Protein AF-A0A7R9H3B4-F1 (afdb_monomer_lite)

Foldseek 3Di:
DVPVVVVVVVVVVVVVVVVVVVVVLVVLLCPFPVNVVLVVLLVVLVVVLVVLVVVCVVDPDDDPVSVVVNVVSVVSNVVSVVVNCCLPPVDDPVVSVVSSVVSVVVVVVVVVVVVVVVPPDPPVVVVVVVVVVVPPDDPDDDDDDDDDDDDDPPPPVVVVVVVVVVVVVPPPDDDDDDD

Sequence (179 aa):
MKYLGKRLQGRRAASVLTAGARGFLVRRLMKTERIQSLIETMKDTVKCAIELQAECNNSQTITQADVDLHHRLQLQLDAAILEFHDVFFTLSVCERMNIISTDREKLTHRLLRTNSVRAPLSAATQRSLQRKLSQGSRPHSASYLPSCRSSNSRNYVKAWVQEEKRTRTNSLCSAPGGF

Radius of gyration: 29.86 Å; chains: 1; bounding box: 98×67×63 Å

Structure (mmCIF, N/CA/C/O backbone):
data_AF-A0A7R9H3B4-F1
#
_entry.id   AF-A0A7R9H3B4-F1
#
loop_
_atom_site.group_PDB
_atom_site.id
_atom_site.type_symbol
_atom_site.label_atom_id
_atom_site.label_alt_id
_atom_site.label_comp_id
_atom_site.label_asym_id
_atom_site.label_entity_id
_atom_site.label_seq_id
_atom_site.pdbx_PDB_ins_code
_atom_site.Cartn_x
_atom_site.Cartn_y
_atom_site.Cartn_z
_atom_site.occupancy
_atom_site.B_iso_or_equiv
_atom_site.auth_seq_id
_atom_site.auth_comp_id
_atom_site.auth_asym_id
_atom_site.auth_atom_id
_atom_site.pdbx_PDB_model_num
ATOM 1 N N . MET A 1 1 ? -43.835 19.198 23.019 1.00 54.94 1 MET A N 1
ATOM 2 C CA . MET A 1 1 ? -42.834 19.310 21.926 1.00 54.94 1 MET A CA 1
ATOM 3 C C . MET A 1 1 ? -41.347 19.230 22.350 1.00 54.94 1 MET A C 1
ATOM 5 O O . MET A 1 1 ? -40.481 19.433 21.511 1.00 54.94 1 MET A O 1
ATOM 9 N N . LYS A 1 2 ? -40.978 18.862 23.594 1.00 55.72 2 LYS A N 1
ATOM 10 C CA . LYS A 1 2 ? -39.561 18.865 24.053 1.00 55.72 2 LYS A CA 1
ATOM 11 C C . LYS A 1 2 ? -38.703 17.660 23.600 1.00 55.72 2 LYS A C 1
ATOM 13 O O . LYS A 1 2 ? -37.490 17.664 23.787 1.00 55.72 2 LYS A O 1
ATOM 18 N N . TYR A 1 3 ? -39.303 16.633 22.995 1.00 58.16 3 TYR A N 1
ATOM 19 C CA . TYR A 1 3 ? -38.618 15.377 22.639 1.00 58.16 3 TYR A CA 1
ATOM 20 C C . TYR A 1 3 ? -37.946 15.387 21.256 1.00 58.16 3 TYR A C 1
ATOM 22 O O . TYR A 1 3 ? -37.056 14.578 21.004 1.00 58.16 3 TYR A O 1
ATOM 30 N N . LEU A 1 4 ? -38.327 16.315 20.373 1.00 59.38 4 LEU A N 1
ATOM 31 C CA . LEU A 1 4 ? -37.747 16.426 19.030 1.00 59.38 4 LEU A CA 1
ATOM 32 C C . LEU A 1 4 ? -36.329 17.025 19.072 1.00 59.38 4 LEU A C 1
ATOM 34 O O . LEU A 1 4 ? -35.430 16.504 18.417 1.00 59.38 4 LEU A O 1
ATOM 38 N N . GLY A 1 5 ? -36.085 18.029 19.924 1.00 60.97 5 GLY A N 1
ATOM 39 C CA . GLY A 1 5 ? -34.764 18.659 20.076 1.00 60.97 5 GLY A CA 1
ATOM 40 C C . GLY A 1 5 ? -33.668 17.698 20.558 1.00 60.97 5 GLY A C 1
ATOM 41 O O . GLY A 1 5 ? -32.583 17.663 19.979 1.00 60.97 5 GLY A O 1
ATOM 42 N N . LYS A 1 6 ? -33.975 16.833 21.539 1.00 62.41 6 LYS A N 1
ATOM 43 C CA . LYS A 1 6 ? -33.029 15.816 22.044 1.00 62.41 6 LYS A CA 1
ATOM 44 C C . LYS A 1 6 ? -32.649 14.784 20.971 1.00 62.41 6 LYS A C 1
ATOM 46 O O . LYS A 1 6 ? -31.493 14.371 20.900 1.00 62.41 6 LYS A O 1
ATOM 51 N N . ARG A 1 7 ? -33.589 14.401 20.093 1.00 63.00 7 ARG A N 1
ATOM 52 C CA . ARG A 1 7 ? -33.324 13.470 18.978 1.00 63.00 7 ARG A CA 1
ATOM 53 C C . ARG A 1 7 ? -32.410 14.082 17.913 1.00 63.00 7 ARG A C 1
ATOM 55 O O . ARG A 1 7 ? -31.524 13.390 17.415 1.00 63.00 7 ARG A O 1
ATOM 62 N N . LEU A 1 8 ? -32.570 15.369 17.585 1.00 67.56 8 LEU A N 1
ATOM 63 C CA . LEU A 1 8 ? -31.658 16.056 16.658 1.00 67.56 8 LEU A CA 1
ATOM 64 C C . LEU A 1 8 ? -30.244 16.214 17.240 1.00 67.56 8 LEU A C 1
ATOM 66 O O . LEU A 1 8 ? -29.268 16.041 16.509 1.00 67.56 8 LEU A O 1
ATOM 70 N N . GLN A 1 9 ? -30.119 16.483 18.543 1.00 76.69 9 GLN A N 1
ATOM 71 C CA . GLN A 1 9 ? -28.819 16.543 19.225 1.00 76.69 9 GLN A CA 1
ATOM 72 C C . GLN A 1 9 ? -28.095 15.192 19.217 1.00 76.69 9 GLN A C 1
ATOM 74 O O . GLN A 1 9 ? -26.911 15.145 18.888 1.00 76.69 9 GLN A O 1
ATOM 79 N N . GLY A 1 10 ? -28.815 14.090 19.456 1.00 81.50 10 GLY A N 1
ATOM 80 C CA . GLY A 1 10 ? -28.257 12.739 19.340 1.00 81.50 10 GLY A CA 1
ATOM 81 C C . GLY A 1 10 ? -27.740 12.418 17.931 1.00 81.50 10 GLY A C 1
ATOM 82 O O . GLY A 1 10 ? -26.634 11.902 17.784 1.00 81.50 10 GLY A O 1
ATOM 83 N N . ARG A 1 11 ? -28.482 12.791 16.877 1.00 87.12 11 ARG A N 1
ATOM 84 C CA . ARG A 1 11 ? -28.056 12.578 15.476 1.00 87.12 11 ARG A CA 1
ATOM 85 C C . ARG A 1 11 ? -26.793 13.361 15.119 1.00 87.12 11 ARG A C 1
ATOM 87 O O . ARG A 1 11 ? -25.914 12.825 14.443 1.00 87.12 11 ARG A O 1
ATOM 94 N N . ARG A 1 12 ? -26.683 14.610 15.580 1.00 86.88 12 ARG A N 1
ATOM 95 C CA . ARG A 1 12 ? -25.482 15.437 15.375 1.00 86.88 12 ARG A CA 1
ATOM 96 C C . ARG A 1 12 ? -24.272 14.841 16.090 1.00 86.88 12 ARG A C 1
ATOM 98 O O . ARG A 1 12 ? -23.236 14.662 15.459 1.00 86.88 12 ARG A O 1
ATOM 105 N N . ALA A 1 13 ? -24.425 14.456 17.357 1.00 89.12 13 ALA A N 1
ATOM 106 C CA . ALA A 1 13 ? -23.357 13.817 18.125 1.00 89.12 13 ALA A CA 1
ATOM 107 C C . ALA A 1 13 ? -22.882 12.503 17.475 1.00 89.12 13 ALA A C 1
ATOM 109 O O . ALA A 1 13 ? -21.682 12.302 17.292 1.00 89.12 13 ALA A O 1
ATOM 110 N N . ALA A 1 14 ? -23.813 11.650 17.036 1.00 91.88 14 ALA A N 1
ATOM 111 C CA . ALA A 1 14 ? -23.487 10.411 16.329 1.00 91.88 14 ALA A CA 1
ATOM 112 C C . ALA A 1 14 ? -22.756 10.665 14.997 1.00 91.88 14 ALA A C 1
ATOM 114 O O . ALA A 1 14 ? -21.829 9.935 14.647 1.00 91.88 14 ALA A O 1
ATOM 115 N N . SER A 1 15 ? -23.126 11.720 14.266 1.00 93.62 15 SER A N 1
ATOM 116 C CA . SER A 1 15 ? -22.468 12.090 13.004 1.00 93.62 15 SER A CA 1
ATOM 117 C C . SER A 1 15 ? -21.022 12.541 13.230 1.00 93.62 15 SER A C 1
ATOM 119 O O . SER A 1 15 ? -20.123 12.103 12.518 1.00 93.62 15 SER A O 1
ATOM 121 N N . VAL A 1 16 ? -20.773 13.354 14.261 1.00 94.75 16 VAL A N 1
ATOM 122 C CA . VAL A 1 16 ? -19.414 13.792 14.627 1.00 94.75 16 VAL A CA 1
ATOM 123 C C . VAL A 1 16 ? -18.556 12.601 15.056 1.00 94.75 16 VAL A C 1
ATOM 125 O O . VAL A 1 16 ? -17.425 12.456 14.592 1.00 94.75 16 VAL A O 1
ATOM 128 N N . LEU A 1 17 ? -19.102 11.711 15.889 1.00 95.38 17 LEU A N 1
ATOM 129 C CA . LEU A 1 17 ? -18.387 10.524 16.357 1.00 95.38 17 LEU A CA 1
ATOM 130 C C . LEU A 1 17 ? -18.048 9.570 15.206 1.00 95.38 17 LEU A C 1
ATOM 132 O O . LEU A 1 17 ? -16.912 9.113 15.095 1.00 95.38 17 LEU A O 1
ATOM 136 N N . THR A 1 18 ? -19.004 9.301 14.317 1.00 95.12 18 THR A N 1
ATOM 137 C CA . THR A 1 18 ? -18.779 8.421 13.159 1.00 95.12 18 THR A CA 1
ATOM 138 C C . THR A 1 18 ? -17.808 9.029 12.152 1.00 95.12 18 THR A C 1
ATOM 140 O O . THR A 1 18 ? -16.955 8.307 11.636 1.00 95.12 18 THR A O 1
ATOM 143 N N . ALA A 1 19 ? -17.860 10.342 11.915 1.00 95.56 19 ALA A N 1
ATOM 144 C CA . ALA A 1 19 ? -16.880 11.039 11.086 1.00 95.56 19 ALA A CA 1
ATOM 145 C C . ALA A 1 19 ? -15.466 10.956 11.687 1.00 95.56 19 ALA A C 1
ATOM 147 O O . ALA A 1 19 ? -14.511 10.614 10.985 1.00 95.56 19 ALA A O 1
ATOM 148 N N . GLY A 1 20 ? -15.338 11.189 12.998 1.00 97.06 20 GLY A N 1
ATOM 149 C CA . GLY A 1 20 ? -14.074 11.060 13.722 1.00 97.06 20 GLY A CA 1
ATOM 150 C C . GLY A 1 20 ? -13.502 9.644 13.651 1.00 97.06 20 GLY A C 1
ATOM 151 O O . GLY A 1 20 ? -12.331 9.470 13.306 1.00 97.06 20 G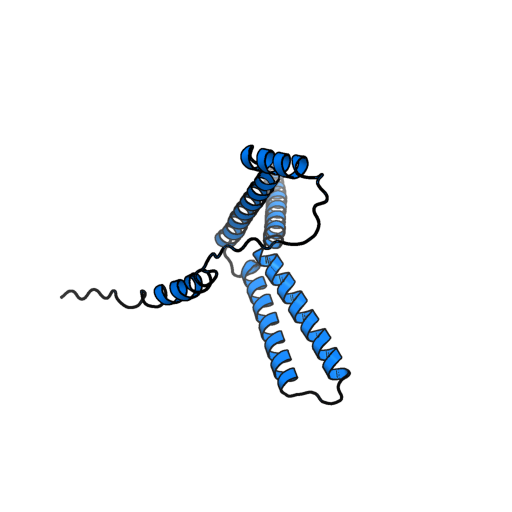LY A O 1
ATOM 152 N N . ALA A 1 21 ? -14.338 8.632 13.894 1.00 95.25 21 ALA A N 1
ATOM 153 C CA . ALA A 1 21 ? -13.953 7.226 13.824 1.00 95.25 21 ALA A CA 1
ATOM 154 C C . ALA A 1 21 ? -13.520 6.815 12.409 1.00 95.25 21 ALA A C 1
ATOM 156 O O . ALA A 1 21 ? -12.437 6.257 12.239 1.00 95.25 21 ALA A O 1
ATOM 157 N N . ARG A 1 22 ? -14.306 7.147 11.375 1.00 94.00 22 ARG A N 1
ATOM 158 C CA . ARG A 1 22 ? -13.956 6.861 9.971 1.00 94.00 22 ARG A CA 1
ATOM 159 C C . ARG A 1 22 ? -12.637 7.519 9.582 1.00 94.00 22 ARG A C 1
ATOM 161 O O . ARG A 1 22 ? -11.753 6.853 9.051 1.00 94.00 22 ARG A O 1
ATOM 168 N N . GLY A 1 23 ? -12.468 8.800 9.908 1.00 96.25 23 GLY A N 1
ATOM 169 C CA . GLY A 1 23 ? -11.230 9.521 9.625 1.00 96.25 23 GLY A CA 1
ATOM 170 C C . GLY A 1 23 ? -10.023 8.923 10.349 1.00 96.25 23 GLY A C 1
ATOM 171 O O . GLY A 1 23 ? -8.949 8.796 9.761 1.00 96.25 23 GLY A O 1
ATOM 172 N N . PHE A 1 24 ? -10.186 8.527 11.614 1.00 96.19 24 PHE A N 1
ATOM 173 C CA . PHE A 1 24 ? -9.128 7.864 12.373 1.00 96.19 24 PHE A CA 1
ATOM 174 C C . PHE A 1 24 ? -8.715 6.540 11.726 1.00 96.19 24 PHE A C 1
ATOM 176 O O . PHE A 1 24 ? -7.523 6.307 11.538 1.00 96.19 24 PHE A O 1
ATOM 183 N N . LEU A 1 25 ? -9.685 5.707 11.344 1.00 95.56 25 LEU A N 1
ATOM 184 C CA . LEU A 1 25 ? -9.431 4.404 10.736 1.00 95.56 25 LEU A CA 1
ATOM 185 C C . LEU A 1 25 ? -8.731 4.531 9.383 1.00 95.56 25 LEU A C 1
ATOM 187 O O . LEU A 1 25 ? -7.759 3.822 9.153 1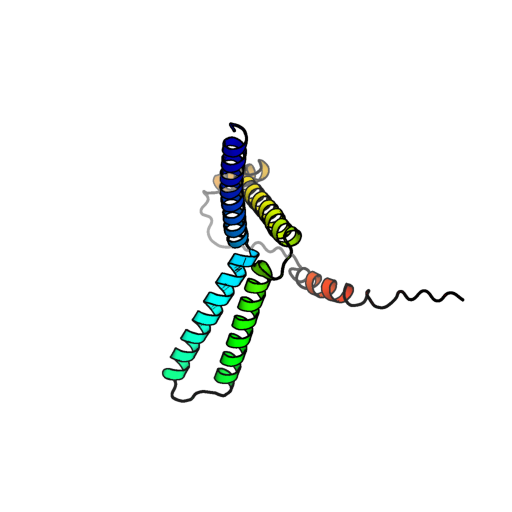.00 95.56 25 LEU A O 1
ATOM 191 N N . VAL A 1 26 ? -9.143 5.476 8.532 1.00 95.94 26 VAL A N 1
ATOM 192 C CA . VAL A 1 26 ? -8.468 5.736 7.248 1.00 95.94 26 VAL A CA 1
ATOM 193 C C . VAL A 1 26 ? -7.026 6.185 7.475 1.00 95.94 26 VAL A C 1
ATOM 195 O O . VAL A 1 26 ? -6.106 5.607 6.903 1.00 95.94 26 VAL A O 1
ATOM 198 N N . ARG A 1 27 ? -6.788 7.153 8.373 1.00 96.38 27 ARG A N 1
ATOM 199 C CA . ARG A 1 27 ? -5.422 7.595 8.706 1.00 96.38 27 ARG A CA 1
ATOM 200 C C . ARG A 1 27 ? -4.578 6.474 9.305 1.00 96.38 27 ARG A C 1
ATOM 202 O O . ARG A 1 27 ? -3.377 6.425 9.057 1.00 96.38 27 ARG A O 1
ATOM 209 N N . ARG A 1 28 ? -5.177 5.590 10.110 1.00 95.31 28 ARG A N 1
ATOM 210 C CA . ARG A 1 28 ? -4.473 4.435 10.674 1.00 95.31 28 ARG A CA 1
ATOM 211 C C . ARG A 1 28 ? -4.133 3.420 9.590 1.00 95.31 28 ARG A C 1
ATOM 213 O O . ARG A 1 28 ? -2.993 2.978 9.563 1.00 95.31 28 ARG A O 1
ATOM 220 N N . LEU A 1 29 ? -5.072 3.108 8.698 1.00 95.81 29 LEU A N 1
ATOM 221 C CA . LEU A 1 29 ? -4.874 2.187 7.579 1.00 95.81 29 LEU A CA 1
ATOM 222 C C . LEU A 1 29 ? -3.773 2.687 6.637 1.00 95.81 29 LEU A C 1
ATOM 224 O O . LEU A 1 29 ? -2.890 1.921 6.265 1.00 95.81 29 LEU A O 1
ATOM 228 N N . MET A 1 30 ? -3.744 3.991 6.352 1.00 96.19 30 MET A N 1
ATOM 229 C CA . MET A 1 30 ? -2.686 4.623 5.556 1.00 96.19 30 MET A CA 1
ATOM 230 C C . MET A 1 30 ? -1.292 4.459 6.165 1.00 96.19 30 MET A C 1
ATOM 232 O O . MET A 1 30 ? -0.322 4.348 5.430 1.00 96.19 30 MET A O 1
ATOM 236 N N . LYS A 1 31 ? -1.172 4.433 7.496 1.00 95.44 31 LYS A N 1
ATOM 237 C CA . LYS A 1 31 ? 0.112 4.283 8.200 1.00 95.44 31 LYS A CA 1
ATOM 238 C C . LYS A 1 31 ? 0.590 2.835 8.321 1.00 95.44 31 LYS A C 1
ATOM 240 O O . LYS A 1 31 ? 1.663 2.617 8.875 1.00 95.44 31 LYS A O 1
ATOM 245 N N . THR A 1 32 ? -0.201 1.866 7.869 1.00 96.19 32 THR A N 1
ATOM 246 C CA . THR A 1 32 ? 0.188 0.454 7.942 1.00 96.19 32 THR A CA 1
ATOM 247 C C . THR A 1 32 ? 1.354 0.167 7.008 1.00 96.19 32 THR A C 1
ATOM 249 O O . THR A 1 32 ? 1.463 0.766 5.938 1.00 96.19 32 THR A O 1
ATOM 252 N N . GLU A 1 33 ? 2.206 -0.780 7.399 1.00 93.62 33 GLU A N 1
ATOM 253 C CA . GLU A 1 33 ? 3.380 -1.183 6.611 1.00 93.62 33 GLU A CA 1
ATOM 254 C C . GLU A 1 33 ? 3.019 -1.530 5.160 1.00 93.62 33 GLU A C 1
ATOM 256 O O . GLU A 1 33 ? 3.692 -1.074 4.245 1.00 93.62 33 GLU A O 1
ATOM 261 N N . ARG A 1 34 ? 1.910 -2.255 4.950 1.00 93.25 34 ARG A N 1
ATOM 262 C CA . ARG A 1 34 ? 1.436 -2.654 3.615 1.00 93.25 34 ARG A CA 1
ATOM 263 C C . ARG A 1 34 ? 1.162 -1.456 2.705 1.00 93.25 34 ARG A C 1
ATOM 265 O O . ARG A 1 34 ? 1.523 -1.465 1.536 1.00 93.25 34 ARG A O 1
ATOM 272 N N . ILE A 1 35 ? 0.485 -0.433 3.220 1.00 96.38 35 ILE A N 1
ATOM 273 C CA . ILE A 1 35 ? 0.160 0.740 2.406 1.00 96.38 35 ILE A CA 1
ATOM 274 C C . ILE A 1 35 ? 1.393 1.614 2.189 1.00 96.38 35 ILE A C 1
ATOM 276 O O . ILE A 1 35 ? 1.586 2.143 1.098 1.00 96.38 35 ILE A O 1
ATOM 280 N N . GLN A 1 36 ? 2.245 1.746 3.205 1.00 96.81 36 GLN A N 1
ATOM 281 C CA . GLN A 1 36 ? 3.495 2.487 3.066 1.00 96.81 36 GLN A CA 1
ATOM 282 C C . GLN A 1 36 ? 4.408 1.850 2.011 1.00 96.81 36 GLN A C 1
ATOM 284 O O . GLN A 1 36 ? 4.928 2.581 1.173 1.00 96.81 36 GLN A O 1
ATOM 289 N N . SER A 1 37 ? 4.515 0.516 1.967 1.00 95.62 37 SER A N 1
ATOM 290 C CA . SER A 1 37 ? 5.298 -0.177 0.937 1.00 95.62 37 SER A CA 1
ATOM 291 C C . SER A 1 37 ? 4.730 0.011 -0.470 1.00 95.62 37 SER A C 1
ATOM 293 O O . SER A 1 37 ? 5.497 0.142 -1.420 1.00 95.62 37 SER A O 1
ATOM 295 N N . LEU A 1 38 ? 3.401 0.072 -0.626 1.00 96.81 38 LEU A N 1
ATOM 296 C CA . LEU A 1 38 ? 2.778 0.381 -1.920 1.00 96.81 38 LEU A CA 1
ATOM 297 C C . LEU A 1 38 ? 3.114 1.802 -2.378 1.00 96.81 38 LEU A C 1
ATOM 299 O O . LEU A 1 38 ? 3.516 1.999 -3.520 1.00 96.81 38 LEU A O 1
ATOM 303 N N . ILE A 1 39 ? 3.003 2.785 -1.480 1.00 96.94 39 ILE A N 1
ATOM 304 C CA . ILE A 1 39 ? 3.344 4.182 -1.780 1.00 96.94 39 ILE A CA 1
ATOM 305 C C . ILE A 1 39 ? 4.828 4.317 -2.143 1.00 96.94 39 ILE A C 1
ATOM 307 O O . ILE A 1 39 ? 5.167 5.071 -3.052 1.00 96.94 39 ILE A O 1
ATOM 311 N N . GLU A 1 40 ? 5.712 3.621 -1.430 1.00 97.44 40 GLU A N 1
ATOM 312 C CA . GLU A 1 40 ? 7.148 3.596 -1.724 1.00 97.44 40 GLU A CA 1
ATOM 313 C C . GLU A 1 40 ? 7.414 2.979 -3.099 1.00 97.44 40 GLU A C 1
ATOM 315 O O . GLU A 1 40 ? 8.036 3.624 -3.935 1.00 97.44 40 GLU A O 1
ATOM 320 N N . THR A 1 41 ? 6.801 1.830 -3.395 1.00 96.94 41 THR A N 1
ATOM 321 C CA . THR A 1 41 ? 6.901 1.183 -4.713 1.00 96.94 41 THR A CA 1
ATOM 322 C C . THR A 1 41 ? 6.453 2.122 -5.833 1.00 96.94 41 THR A C 1
ATOM 324 O O . THR A 1 41 ? 7.172 2.287 -6.810 1.00 96.94 41 THR A O 1
ATOM 327 N N . MET A 1 42 ? 5.310 2.801 -5.688 1.00 97.50 42 MET A N 1
ATOM 328 C CA . MET A 1 42 ? 4.836 3.768 -6.689 1.00 97.50 42 MET A CA 1
ATOM 329 C C . MET A 1 42 ? 5.846 4.894 -6.923 1.00 97.50 42 MET A C 1
ATOM 331 O O . MET A 1 42 ? 6.113 5.262 -8.066 1.00 97.50 42 MET A O 1
ATOM 335 N N . LYS A 1 43 ? 6.408 5.452 -5.844 1.00 97.81 43 LYS A N 1
ATOM 336 C CA . LYS A 1 43 ? 7.408 6.523 -5.930 1.00 97.81 43 LYS A CA 1
ATOM 337 C C . LYS A 1 43 ? 8.672 6.044 -6.628 1.00 97.81 43 LYS A C 1
ATOM 339 O O . LYS A 1 43 ? 9.174 6.754 -7.494 1.00 97.81 43 LYS A O 1
ATOM 344 N N . ASP A 1 44 ? 9.152 4.860 -6.272 1.00 97.12 44 ASP A N 1
ATOM 345 C CA . ASP A 1 44 ? 10.358 4.273 -6.845 1.00 97.12 44 ASP A CA 1
ATOM 346 C C . ASP A 1 44 ? 10.165 3.952 -8.327 1.00 97.12 44 ASP A C 1
ATOM 348 O O . ASP A 1 44 ? 11.020 4.293 -9.142 1.00 97.12 44 ASP A O 1
ATOM 352 N N . THR A 1 45 ? 9.016 3.388 -8.709 1.00 97.44 45 THR A N 1
ATOM 353 C CA . THR A 1 45 ? 8.684 3.106 -10.110 1.00 97.44 45 THR A CA 1
ATOM 354 C C . THR A 1 45 ? 8.617 4.386 -10.941 1.00 97.44 45 THR A C 1
ATOM 356 O O . THR A 1 45 ? 9.201 4.444 -12.022 1.00 97.44 45 THR A O 1
ATOM 359 N N . VAL A 1 46 ? 7.961 5.437 -10.436 1.00 96.56 46 VAL A N 1
ATOM 360 C CA . VAL A 1 46 ? 7.890 6.732 -11.135 1.00 96.56 46 VAL A CA 1
ATOM 361 C C . VAL A 1 46 ? 9.270 7.376 -11.237 1.00 96.56 46 VAL A C 1
ATOM 363 O O . VAL A 1 46 ? 9.636 7.876 -12.298 1.00 96.56 46 VAL A O 1
ATOM 366 N N . LYS A 1 47 ? 10.057 7.345 -10.159 1.00 97.06 47 LYS A N 1
ATOM 367 C CA . LYS A 1 47 ? 11.418 7.881 -10.156 1.00 97.06 47 LYS A CA 1
ATOM 368 C C . LYS A 1 47 ? 12.298 7.157 -11.175 1.00 97.06 47 LYS A C 1
ATOM 370 O O . LYS A 1 47 ? 12.937 7.817 -11.986 1.00 97.06 47 LYS A O 1
ATOM 375 N N . CYS A 1 48 ? 12.256 5.827 -11.187 1.00 95.69 48 CYS A N 1
ATOM 376 C CA . CYS A 1 48 ? 12.977 5.005 -12.152 1.00 95.69 48 CYS A CA 1
ATOM 377 C C . CYS A 1 48 ? 12.549 5.316 -13.595 1.00 95.69 48 CYS A C 1
ATOM 379 O O . CYS A 1 48 ? 13.402 5.446 -14.465 1.00 95.69 48 CYS A O 1
ATOM 381 N N . ALA A 1 49 ? 11.252 5.517 -13.851 1.00 94.50 49 ALA A N 1
ATOM 382 C CA . ALA A 1 49 ? 10.766 5.889 -15.180 1.00 94.50 49 ALA A CA 1
ATOM 383 C C . ALA A 1 49 ? 11.296 7.259 -15.646 1.00 94.50 49 ALA A C 1
ATOM 385 O O . ALA A 1 49 ? 11.646 7.409 -16.815 1.00 94.50 49 ALA A O 1
ATOM 386 N N . ILE A 1 50 ? 11.382 8.242 -14.742 1.00 94.38 50 ILE A N 1
ATOM 387 C CA . ILE A 1 50 ? 11.941 9.571 -15.040 1.00 94.38 50 ILE A CA 1
ATOM 388 C C . ILE A 1 50 ? 13.447 9.480 -15.313 1.00 94.38 50 ILE A C 1
ATOM 390 O O . ILE A 1 50 ? 13.930 10.083 -16.270 1.00 94.38 50 ILE A O 1
ATOM 394 N N . GLU A 1 51 ? 14.184 8.737 -14.486 1.00 93.38 51 GLU A N 1
ATOM 395 C CA . GLU A 1 51 ? 15.629 8.534 -14.646 1.00 93.38 51 GLU A CA 1
ATOM 396 C C . GLU A 1 51 ? 15.940 7.830 -15.972 1.00 93.38 51 GLU A C 1
ATOM 398 O O . GLU A 1 51 ? 16.763 8.320 -16.743 1.00 93.38 51 GLU A O 1
ATOM 403 N N . LEU A 1 52 ? 15.197 6.769 -16.299 1.00 91.25 52 LEU A N 1
ATOM 404 C CA . LEU A 1 52 ? 15.326 6.052 -17.567 1.00 91.25 52 LEU A CA 1
ATOM 405 C C . LEU A 1 52 ? 15.051 6.969 -18.764 1.00 91.25 52 LEU A C 1
ATOM 407 O O . LEU A 1 52 ? 15.818 6.991 -19.723 1.00 91.25 52 LEU A O 1
ATOM 411 N N . GLN A 1 53 ? 14.006 7.797 -18.690 1.00 89.50 53 GLN A N 1
ATOM 412 C CA . GLN A 1 53 ? 13.703 8.748 -19.756 1.00 89.50 53 GLN A CA 1
ATOM 413 C C . GLN A 1 53 ? 14.812 9.799 -19.928 1.00 89.50 53 GLN A C 1
ATOM 415 O O . GLN A 1 53 ? 15.127 10.186 -21.054 1.00 89.50 53 GLN A O 1
ATOM 420 N N . ALA A 1 54 ? 15.424 10.260 -18.835 1.00 89.69 54 ALA A N 1
ATOM 421 C CA . ALA A 1 54 ? 16.559 11.175 -18.903 1.00 89.69 54 ALA A CA 1
ATOM 422 C C . ALA A 1 54 ? 17.781 10.515 -19.568 1.00 89.69 54 ALA A C 1
ATOM 424 O O . ALA A 1 54 ? 18.428 11.140 -20.408 1.00 89.69 54 ALA A O 1
ATOM 425 N N . GLU A 1 55 ? 18.072 9.251 -19.253 1.00 88.06 55 GLU A N 1
ATOM 426 C CA . GLU A 1 55 ? 19.152 8.478 -19.883 1.00 88.06 55 GLU A CA 1
ATOM 427 C C . GLU A 1 55 ? 18.906 8.239 -21.380 1.00 88.06 55 GLU A C 1
ATOM 429 O O . GLU A 1 55 ? 19.821 8.425 -22.187 1.00 88.06 55 GLU A O 1
ATOM 434 N N . CYS A 1 56 ? 17.666 7.922 -21.769 1.00 85.38 56 CYS A N 1
ATOM 435 C CA . CYS A 1 56 ? 17.269 7.784 -23.170 1.00 85.38 56 CYS A CA 1
ATOM 436 C C . CYS A 1 56 ? 17.371 9.102 -23.948 1.00 85.38 56 CYS A C 1
ATOM 438 O O . CYS A 1 56 ? 17.722 9.076 -25.120 1.00 85.38 56 CYS A O 1
ATOM 440 N N . ASN A 1 57 ? 17.089 10.249 -23.322 1.00 82.88 57 ASN A N 1
ATOM 441 C CA . ASN A 1 57 ? 17.226 11.560 -23.968 1.00 82.88 57 ASN A CA 1
ATOM 442 C C . ASN A 1 57 ? 18.695 11.989 -24.127 1.00 82.88 57 ASN A C 1
ATOM 444 O O . ASN A 1 57 ? 19.030 12.710 -25.065 1.00 82.88 57 ASN A O 1
ATOM 448 N N . ASN A 1 58 ? 19.565 11.568 -23.203 1.00 84.50 58 ASN A N 1
ATOM 449 C CA . ASN A 1 58 ? 21.004 11.841 -23.256 1.00 84.50 58 ASN A CA 1
ATOM 450 C C . ASN A 1 58 ? 21.748 10.885 -24.205 1.00 84.50 58 ASN A C 1
ATOM 452 O O . ASN A 1 58 ? 22.824 11.224 -24.700 1.00 84.50 58 ASN A O 1
ATOM 456 N N . SER A 1 59 ? 21.190 9.700 -24.461 1.00 80.62 59 SER A N 1
ATOM 457 C CA . SER A 1 59 ? 21.707 8.737 -25.434 1.00 80.62 59 SER A CA 1
ATOM 458 C C . SER A 1 59 ? 21.091 8.963 -26.812 1.00 80.62 59 SER A C 1
ATOM 460 O O . SER A 1 59 ? 19.890 9.133 -26.963 1.00 80.62 59 SER A O 1
ATOM 462 N N . GLN A 1 60 ? 21.903 8.914 -27.866 1.00 73.81 60 GLN A N 1
ATOM 463 C CA . GLN A 1 60 ? 21.441 9.195 -29.233 1.00 73.81 60 GLN A CA 1
ATOM 464 C C . GLN A 1 60 ? 20.637 8.037 -29.866 1.00 73.81 60 GLN A C 1
ATOM 466 O O . GLN A 1 60 ? 20.141 8.159 -30.984 1.00 73.81 60 GLN A O 1
ATOM 471 N N . THR A 1 61 ? 20.496 6.913 -29.155 1.00 79.56 61 THR A N 1
ATOM 472 C CA . THR A 1 61 ? 19.795 5.706 -29.608 1.00 79.56 61 THR A CA 1
ATOM 473 C C . THR A 1 61 ? 18.927 5.143 -28.485 1.00 79.56 61 THR A C 1
ATOM 475 O O . THR A 1 61 ? 19.457 4.713 -27.464 1.00 79.56 61 THR A O 1
ATOM 478 N N . ILE A 1 62 ? 17.609 5.101 -28.691 1.00 83.56 62 ILE A N 1
ATOM 479 C CA . ILE A 1 62 ? 16.670 4.390 -27.813 1.00 83.56 62 ILE A CA 1
ATOM 480 C C . ILE A 1 62 ? 16.687 2.917 -28.212 1.00 83.56 62 ILE A C 1
ATOM 482 O O . ILE A 1 62 ? 16.450 2.591 -29.378 1.00 83.56 62 ILE A O 1
ATOM 486 N N . THR A 1 63 ? 16.980 2.024 -27.268 1.00 88.12 63 THR A N 1
ATOM 487 C CA . THR A 1 63 ? 16.988 0.587 -27.547 1.00 88.12 63 THR A CA 1
ATOM 488 C C . THR A 1 63 ? 15.603 -0.020 -27.327 1.00 88.12 63 THR A C 1
ATOM 490 O O . THR A 1 63 ? 14.814 0.452 -26.509 1.00 88.12 63 THR A O 1
ATOM 493 N N . GLN A 1 64 ? 15.301 -1.119 -28.025 1.00 89.44 64 GLN A N 1
ATOM 494 C CA . GLN A 1 64 ? 14.060 -1.871 -27.795 1.00 89.44 64 GLN A CA 1
ATOM 495 C C . GLN A 1 64 ? 13.950 -2.364 -26.339 1.00 89.44 64 GLN A C 1
ATOM 497 O O . GLN A 1 64 ? 12.855 -2.443 -25.789 1.00 89.44 64 GLN A O 1
ATOM 502 N N . ALA A 1 65 ? 15.087 -2.636 -25.691 1.00 90.25 65 ALA A N 1
ATOM 503 C CA . ALA A 1 65 ? 15.134 -3.047 -24.292 1.00 90.25 65 ALA A CA 1
ATOM 504 C C . ALA A 1 65 ? 14.639 -1.947 -23.335 1.00 90.25 65 ALA A C 1
ATOM 506 O O . ALA A 1 65 ? 13.987 -2.265 -22.337 1.00 90.25 65 ALA A O 1
ATOM 507 N N . ASP A 1 66 ? 14.896 -0.674 -23.654 1.00 90.81 66 ASP A N 1
ATOM 508 C CA . ASP A 1 66 ? 14.428 0.472 -22.865 1.00 90.81 66 ASP A CA 1
ATOM 509 C C . ASP A 1 66 ? 12.907 0.623 -22.974 1.00 90.81 66 ASP A C 1
ATOM 511 O O . ASP A 1 66 ? 12.224 0.848 -21.974 1.00 90.81 66 ASP A O 1
ATOM 515 N N . VAL A 1 67 ? 12.356 0.411 -24.175 1.00 91.62 67 VAL A N 1
ATOM 516 C CA . VAL A 1 67 ? 10.902 0.400 -24.413 1.00 91.62 67 VAL A CA 1
ATOM 517 C C . VAL A 1 67 ? 10.232 -0.717 -23.608 1.00 91.62 67 VAL A C 1
ATOM 519 O O . VAL A 1 67 ? 9.249 -0.477 -22.902 1.00 91.62 67 VAL A O 1
ATOM 522 N N . ASP A 1 68 ? 10.798 -1.924 -23.638 1.00 94.06 68 ASP A N 1
ATOM 523 C CA . ASP A 1 68 ? 10.282 -3.063 -22.875 1.00 94.06 68 ASP A CA 1
ATOM 524 C C . ASP A 1 68 ? 10.421 -2.847 -21.356 1.00 94.06 68 ASP A C 1
ATOM 526 O O . ASP A 1 68 ? 9.601 -3.324 -20.564 1.00 94.06 68 ASP A O 1
ATOM 530 N N . LEU A 1 69 ? 11.466 -2.145 -20.906 1.00 94.06 69 LEU A N 1
ATOM 531 C CA . LEU A 1 69 ? 11.622 -1.741 -19.509 1.00 94.06 69 LEU A CA 1
ATOM 532 C C . LEU A 1 69 ? 10.557 -0.718 -19.097 1.00 94.06 69 LEU A C 1
ATOM 534 O O . LEU A 1 69 ? 9.901 -0.927 -18.077 1.00 94.06 69 LEU A O 1
ATOM 538 N N . HIS A 1 70 ? 10.316 0.316 -19.903 1.00 94.38 70 HIS A N 1
ATOM 539 C CA . HIS A 1 70 ? 9.256 1.295 -19.654 1.00 94.38 70 HIS A CA 1
ATOM 540 C C . HIS A 1 70 ? 7.879 0.640 -19.540 1.00 94.38 70 HIS A C 1
ATOM 542 O O . HIS A 1 70 ? 7.148 0.921 -18.590 1.00 94.38 70 HIS A O 1
ATOM 548 N N . HIS A 1 71 ? 7.546 -0.275 -20.452 1.00 95.44 71 HIS A N 1
ATOM 549 C CA . HIS A 1 71 ? 6.276 -0.995 -20.405 1.00 95.44 71 HIS A CA 1
ATOM 550 C C . HIS A 1 71 ? 6.130 -1.819 -19.113 1.00 95.44 71 HIS A C 1
ATOM 552 O O . HIS A 1 71 ? 5.081 -1.812 -18.472 1.00 95.44 71 HIS A O 1
ATOM 558 N N . ARG A 1 72 ? 7.201 -2.486 -18.661 1.00 96.88 72 ARG A N 1
ATOM 559 C CA . ARG A 1 72 ? 7.190 -3.224 -17.385 1.00 96.88 72 ARG A CA 1
ATOM 560 C C . ARG A 1 72 ? 7.020 -2.305 -16.174 1.00 96.88 72 ARG A C 1
ATOM 562 O O . ARG A 1 72 ? 6.277 -2.660 -15.262 1.00 96.88 72 ARG A O 1
ATOM 569 N N . LEU A 1 73 ? 7.669 -1.139 -16.168 1.00 96.88 73 LEU A N 1
ATOM 570 C CA . LEU A 1 73 ? 7.499 -0.143 -15.105 1.00 96.88 73 LEU A CA 1
ATOM 571 C C . LEU A 1 73 ? 6.057 0.377 -15.053 1.00 96.88 73 LEU A C 1
ATOM 573 O O . LEU A 1 73 ? 5.495 0.495 -13.968 1.00 96.88 73 LEU A O 1
ATOM 577 N N . GLN A 1 74 ? 5.431 0.624 -16.206 1.00 96.06 74 GLN A N 1
ATOM 578 C CA . GLN A 1 74 ? 4.021 1.020 -16.277 1.00 96.06 74 GLN A CA 1
ATOM 579 C C . GLN A 1 74 ? 3.106 -0.048 -15.673 1.00 96.06 74 GLN A C 1
ATOM 581 O O . GLN A 1 74 ? 2.326 0.258 -14.776 1.00 96.06 74 GLN A O 1
ATOM 586 N N . LEU A 1 75 ? 3.271 -1.312 -16.075 1.00 97.31 75 LEU A N 1
ATOM 587 C CA . LEU A 1 75 ? 2.491 -2.419 -15.516 1.00 97.31 75 LEU A CA 1
ATOM 588 C C . LEU A 1 75 ? 2.672 -2.557 -13.998 1.00 97.31 75 LEU A C 1
ATOM 590 O O . LEU A 1 75 ? 1.713 -2.849 -13.285 1.00 97.31 75 LEU A O 1
ATOM 594 N N . GLN A 1 76 ? 3.888 -2.343 -13.487 1.00 96.75 76 GLN A N 1
ATOM 595 C CA . GLN A 1 76 ? 4.152 -2.372 -12.049 1.00 96.75 76 GLN A CA 1
ATOM 596 C C . GLN A 1 76 ? 3.448 -1.223 -11.317 1.00 96.75 76 GLN A C 1
ATOM 598 O O . GLN A 1 76 ? 2.884 -1.435 -10.241 1.00 96.75 76 GLN A O 1
ATOM 603 N N . LEU A 1 77 ? 3.468 -0.021 -11.895 1.00 97.69 77 LEU A N 1
ATOM 604 C CA . LEU A 1 77 ? 2.784 1.137 -11.334 1.00 97.69 77 LEU A CA 1
ATOM 605 C C . LEU A 1 77 ? 1.268 0.914 -11.300 1.00 97.69 77 LEU A C 1
ATOM 607 O O . LEU A 1 77 ? 0.649 1.119 -10.256 1.00 97.69 77 LEU A O 1
ATOM 611 N N . ASP A 1 78 ? 0.691 0.432 -12.400 1.00 97.81 78 ASP A N 1
ATOM 612 C CA . ASP A 1 78 ? -0.738 0.134 -12.505 1.00 97.81 78 ASP A CA 1
ATOM 613 C C . ASP A 1 78 ? -1.157 -0.940 -11.499 1.00 97.81 78 ASP A C 1
ATOM 615 O O . ASP A 1 78 ? -2.141 -0.768 -10.778 1.00 97.81 78 ASP A O 1
ATOM 619 N N . ALA A 1 79 ? -0.371 -2.013 -11.373 1.00 97.31 79 ALA A N 1
ATOM 620 C CA . ALA A 1 79 ? -0.613 -3.054 -10.380 1.00 97.31 79 ALA A CA 1
ATOM 621 C C . ALA A 1 79 ? -0.605 -2.490 -8.949 1.00 97.31 79 ALA A C 1
ATOM 623 O O . ALA A 1 79 ? -1.506 -2.791 -8.165 1.00 97.31 79 ALA A O 1
ATOM 624 N N . ALA A 1 80 ? 0.362 -1.630 -8.615 1.00 97.38 80 ALA A N 1
ATOM 625 C CA . ALA A 1 80 ? 0.433 -1.003 -7.297 1.00 97.38 80 ALA A CA 1
ATOM 626 C C . ALA A 1 80 ? -0.760 -0.066 -7.036 1.00 97.38 80 ALA A C 1
ATOM 628 O O . ALA A 1 80 ? -1.291 -0.039 -5.923 1.00 97.38 80 ALA A O 1
ATOM 629 N N . ILE A 1 81 ? -1.194 0.703 -8.043 1.00 97.00 81 ILE A N 1
ATOM 630 C CA . ILE A 1 81 ? -2.344 1.618 -7.943 1.00 97.00 81 ILE A CA 1
ATOM 631 C C . ILE A 1 81 ? -3.638 0.836 -7.730 1.00 97.00 81 ILE A C 1
ATOM 633 O O . ILE A 1 81 ? -4.438 1.203 -6.864 1.00 97.00 81 ILE A O 1
ATOM 637 N N . LEU A 1 82 ? -3.834 -0.250 -8.476 1.00 97.44 82 LEU A N 1
ATOM 638 C CA . LEU A 1 82 ? -4.998 -1.117 -8.324 1.00 97.44 82 LEU A CA 1
ATOM 639 C C . LEU A 1 82 ? -5.001 -1.810 -6.961 1.00 97.44 82 LEU A C 1
ATOM 641 O O . LEU A 1 82 ? -6.019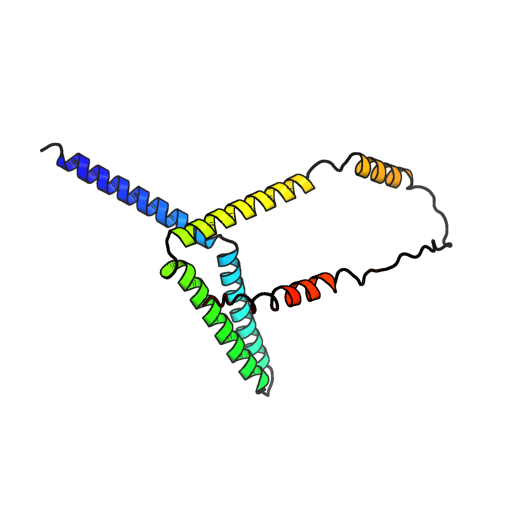 -1.777 -6.274 1.00 97.44 82 LEU A O 1
ATOM 645 N N . GLU A 1 83 ? -3.859 -2.331 -6.504 1.00 96.44 83 GLU A N 1
ATOM 646 C CA . GLU A 1 83 ? -3.770 -2.932 -5.170 1.00 96.44 83 GLU A CA 1
ATOM 647 C C . GLU A 1 83 ? -4.083 -1.904 -4.071 1.00 96.44 83 GLU A C 1
ATOM 649 O O . GLU A 1 83 ? -4.804 -2.192 -3.112 1.00 96.44 83 GLU A O 1
ATOM 654 N N . PHE A 1 84 ? -3.587 -0.674 -4.216 1.00 96.19 84 PHE A N 1
ATOM 655 C CA . PHE A 1 84 ? -3.915 0.410 -3.298 1.00 96.19 84 PHE A CA 1
ATOM 656 C C . PHE A 1 84 ? -5.418 0.711 -3.293 1.00 96.19 84 PHE A C 1
ATOM 658 O O . PHE A 1 84 ? -6.012 0.834 -2.220 1.00 96.19 84 PHE A O 1
ATOM 665 N N . HIS A 1 85 ? -6.041 0.809 -4.470 1.00 96.88 85 HIS A N 1
ATOM 666 C CA . HIS A 1 85 ? -7.481 1.018 -4.603 1.00 96.88 85 HIS A CA 1
ATOM 667 C C . HIS A 1 85 ? -8.273 -0.108 -3.925 1.00 96.88 85 HIS A C 1
ATOM 669 O O . HIS A 1 85 ? -9.190 0.160 -3.140 1.00 96.88 85 HIS A O 1
ATOM 675 N N . ASP A 1 86 ? -7.876 -1.359 -4.139 1.00 96.12 86 ASP A N 1
ATOM 676 C CA . ASP A 1 86 ? -8.562 -2.513 -3.572 1.00 96.12 86 ASP A CA 1
ATOM 677 C C . ASP A 1 86 ? -8.604 -2.477 -2.048 1.00 96.12 86 ASP A C 1
ATOM 679 O O . ASP A 1 86 ? -9.648 -2.762 -1.453 1.00 96.12 86 ASP A O 1
ATOM 683 N N . VAL A 1 87 ? -7.527 -2.027 -1.396 1.00 95.12 87 VAL A N 1
ATOM 684 C CA . VAL A 1 87 ? -7.495 -1.922 0.069 1.00 95.12 87 VAL A CA 1
ATOM 685 C C . VAL A 1 87 ? -8.561 -0.965 0.613 1.00 95.12 87 VAL A C 1
ATOM 687 O O . VAL A 1 87 ? -9.102 -1.203 1.697 1.00 95.12 87 VAL A O 1
ATOM 690 N N . PHE A 1 88 ? -8.890 0.111 -0.106 1.00 93.81 88 PHE A N 1
ATOM 691 C CA . PHE A 1 88 ? -9.849 1.114 0.365 1.00 93.81 88 PHE A CA 1
ATOM 692 C C . PHE A 1 88 ? -11.282 0.853 -0.083 1.00 93.81 88 PHE A C 1
ATOM 694 O O . PHE A 1 88 ? -12.205 1.109 0.702 1.00 93.81 88 PHE A O 1
ATOM 701 N N . PHE A 1 89 ? -11.467 0.361 -1.304 1.00 93.62 89 PHE A N 1
ATOM 702 C CA . PHE A 1 89 ? -12.772 0.318 -1.961 1.00 93.62 89 PHE A CA 1
ATOM 703 C C . PHE A 1 89 ? -13.322 -1.097 -2.119 1.00 93.62 89 PHE A C 1
ATOM 705 O O . PHE A 1 89 ? -14.531 -1.281 -1.983 1.00 93.62 89 PHE A O 1
ATOM 712 N N . THR A 1 90 ? -12.453 -2.085 -2.327 1.00 95.56 90 THR A N 1
ATOM 713 C CA . THR A 1 90 ? -12.858 -3.476 -2.566 1.00 95.56 90 THR A CA 1
ATOM 714 C C . THR A 1 90 ? -12.927 -4.273 -1.259 1.00 95.56 90 THR A C 1
ATOM 716 O O . THR A 1 90 ? -13.873 -5.028 -1.045 1.00 95.56 90 THR A O 1
ATOM 719 N N . LEU A 1 91 ? -11.974 -4.071 -0.339 1.00 93.31 91 LEU A N 1
ATOM 720 C CA . LEU A 1 91 ? -11.929 -4.814 0.924 1.00 93.31 91 LEU A CA 1
ATOM 721 C C . LEU A 1 91 ? -13.095 -4.486 1.868 1.00 93.31 91 LEU A C 1
ATOM 723 O O . LEU A 1 91 ? -13.464 -3.327 2.122 1.00 93.31 91 LEU A O 1
ATOM 727 N N . SER A 1 92 ? -13.608 -5.534 2.508 1.00 95.06 92 SER A N 1
ATOM 728 C CA . SER A 1 92 ? -14.614 -5.426 3.557 1.00 95.06 92 SER A CA 1
ATOM 729 C C . SER A 1 92 ? -14.082 -4.666 4.781 1.00 95.06 92 SER A C 1
ATOM 731 O O . SER A 1 92 ? -12.885 -4.427 4.971 1.00 95.06 92 SER A O 1
ATOM 733 N N . VAL A 1 93 ? -14.992 -4.230 5.656 1.00 93.00 93 VAL A N 1
ATOM 734 C CA . VAL A 1 93 ? -14.602 -3.570 6.915 1.00 93.00 93 VAL A CA 1
ATOM 735 C C . VAL A 1 93 ? -13.791 -4.524 7.797 1.00 93.00 93 VAL A C 1
ATOM 737 O O . VAL A 1 93 ? -12.800 -4.101 8.386 1.00 93.00 93 VAL A O 1
ATOM 740 N N . CYS A 1 94 ? -14.171 -5.802 7.848 1.00 95.00 94 CYS A N 1
ATOM 741 C CA . CYS A 1 94 ? -13.492 -6.824 8.643 1.00 95.00 94 CYS A CA 1
ATOM 742 C C . CYS A 1 94 ? -12.037 -7.012 8.200 1.00 95.00 94 CYS A C 1
ATOM 744 O O . CYS A 1 94 ? -11.136 -7.003 9.034 1.00 95.00 94 CYS A O 1
ATOM 746 N N . GLU A 1 95 ? -11.793 -7.099 6.893 1.00 95.06 95 GLU A N 1
ATOM 747 C CA . GLU A 1 95 ? -10.441 -7.250 6.344 1.00 95.06 95 GLU A CA 1
ATOM 748 C C . GLU A 1 95 ? -9.574 -6.024 6.628 1.00 95.06 95 GLU A C 1
ATOM 750 O O . GLU A 1 95 ? -8.438 -6.157 7.084 1.00 95.06 95 GLU A O 1
ATOM 755 N N . ARG A 1 96 ? -10.122 -4.814 6.459 1.00 95.62 96 ARG A N 1
ATOM 756 C CA . ARG A 1 96 ? -9.412 -3.575 6.811 1.00 95.62 96 ARG A CA 1
ATOM 757 C C . ARG A 1 96 ? -9.077 -3.503 8.301 1.00 95.62 96 ARG A C 1
ATOM 759 O O . ARG A 1 96 ? -7.989 -3.052 8.655 1.00 95.62 96 ARG A O 1
ATOM 766 N N . MET A 1 97 ? -9.972 -3.969 9.176 1.00 96.50 97 MET A N 1
ATOM 767 C CA . MET A 1 97 ? -9.676 -4.071 10.609 1.00 96.50 97 MET A CA 1
ATOM 768 C C . MET A 1 97 ? -8.597 -5.110 10.900 1.00 96.50 97 MET A C 1
ATOM 770 O O . MET A 1 97 ? -7.742 -4.844 11.743 1.00 96.50 97 MET A O 1
ATOM 774 N N . ASN A 1 98 ? -8.589 -6.236 10.182 1.00 95.75 98 ASN A N 1
ATOM 775 C CA . ASN A 1 98 ? -7.556 -7.257 10.326 1.00 95.75 98 ASN A CA 1
ATOM 776 C C . ASN A 1 98 ? -6.164 -6.718 9.951 1.00 95.75 98 ASN A C 1
ATOM 778 O O . ASN A 1 98 ? -5.194 -6.920 10.675 1.00 95.75 98 ASN A O 1
ATOM 782 N N . ILE A 1 99 ? -6.068 -5.932 8.871 1.00 95.25 99 ILE A N 1
ATOM 783 C CA . ILE A 1 99 ? -4.814 -5.254 8.502 1.00 95.25 99 ILE A CA 1
ATOM 784 C C . ILE A 1 99 ? -4.329 -4.364 9.658 1.00 95.25 99 ILE A C 1
ATOM 786 O O . ILE A 1 99 ? -3.152 -4.391 10.020 1.00 95.25 99 ILE A O 1
ATOM 790 N N . ILE A 1 100 ? -5.235 -3.599 10.275 1.00 95.44 100 ILE A N 1
ATOM 791 C CA . ILE A 1 100 ? -4.900 -2.726 11.407 1.00 95.44 100 ILE A CA 1
ATOM 792 C C . ILE A 1 100 ? -4.491 -3.536 12.648 1.00 95.44 100 ILE A C 1
ATOM 794 O O . ILE A 1 100 ? -3.564 -3.124 13.349 1.00 95.44 100 ILE A O 1
ATOM 798 N N . SER A 1 101 ? -5.149 -4.657 12.958 1.00 94.88 101 SER A N 1
ATOM 799 C CA . SER A 1 101 ? -4.792 -5.482 14.122 1.00 94.88 101 SER A CA 1
ATOM 800 C C . SER A 1 101 ? -3.425 -6.135 13.955 1.00 94.88 101 SER A C 1
ATOM 802 O O . SER A 1 101 ? -2.596 -6.017 14.858 1.00 94.88 101 SER A O 1
ATOM 804 N N . THR A 1 102 ? -3.144 -6.723 12.791 1.00 94.56 102 THR A N 1
ATOM 805 C CA . THR A 1 102 ? -1.828 -7.302 12.489 1.00 94.56 102 THR A CA 1
ATOM 806 C C . THR A 1 102 ? -0.726 -6.241 12.519 1.00 94.56 102 THR A C 1
ATOM 808 O O . THR A 1 102 ? 0.361 -6.480 13.041 1.00 94.56 102 THR A O 1
ATOM 811 N N . ASP A 1 103 ? -0.990 -5.032 12.018 1.00 94.62 103 ASP A N 1
ATOM 812 C CA . ASP A 1 103 ? -0.038 -3.917 12.090 1.00 94.62 103 ASP A CA 1
ATOM 813 C C . ASP A 1 103 ? 0.293 -3.521 13.542 1.00 94.62 103 ASP A C 1
ATOM 815 O O . ASP A 1 103 ? 1.452 -3.271 13.884 1.00 94.62 103 ASP A O 1
ATOM 819 N N . ARG A 1 104 ? -0.704 -3.529 14.438 1.00 92.88 104 ARG A N 1
ATOM 820 C CA . ARG A 1 104 ? -0.486 -3.277 15.872 1.00 92.88 104 ARG A CA 1
ATOM 821 C C . ARG A 1 104 ? 0.373 -4.360 16.513 1.00 92.88 104 ARG A C 1
ATOM 823 O O . ARG A 1 104 ? 1.287 -4.019 17.260 1.00 92.88 104 ARG A O 1
ATOM 830 N N . GLU A 1 105 ? 0.108 -5.623 16.204 1.00 92.38 105 GLU A N 1
ATOM 831 C CA . GLU A 1 105 ? 0.889 -6.760 16.697 1.00 92.38 105 GLU A CA 1
ATOM 832 C C . GLU A 1 105 ? 2.355 -6.660 16.245 1.00 92.38 105 GLU A C 1
ATOM 834 O O . GLU A 1 105 ? 3.283 -6.713 17.060 1.00 92.38 105 GLU A O 1
ATOM 839 N N . LYS A 1 106 ? 2.583 -6.372 14.959 1.00 90.31 106 LYS A N 1
ATOM 840 C CA . LYS A 1 106 ? 3.924 -6.117 14.418 1.00 90.31 106 LYS A CA 1
ATOM 841 C C . LYS A 1 106 ? 4.627 -4.970 15.141 1.00 90.31 106 LYS A C 1
ATOM 843 O O . LYS A 1 106 ? 5.805 -5.097 15.483 1.00 90.31 106 LYS A O 1
ATOM 848 N N . LEU A 1 107 ? 3.930 -3.862 15.396 1.00 88.50 107 LEU A N 1
ATOM 849 C CA . LEU A 1 107 ? 4.492 -2.728 16.129 1.00 88.50 107 LEU A CA 1
ATOM 850 C C . LEU A 1 107 ? 4.871 -3.123 17.562 1.00 88.50 107 LEU A C 1
ATOM 852 O O . LEU A 1 107 ? 5.970 -2.795 18.009 1.00 88.50 107 LEU A O 1
ATOM 856 N N . THR A 1 108 ? 4.016 -3.873 18.262 1.00 88.25 108 THR A N 1
ATOM 857 C CA . THR A 1 108 ? 4.334 -4.368 19.609 1.00 88.25 108 THR A CA 1
ATOM 858 C C . THR A 1 108 ? 5.553 -5.287 19.606 1.00 88.25 108 THR A C 1
ATOM 860 O O . THR A 1 108 ? 6.459 -5.085 20.412 1.00 88.25 108 THR A O 1
ATOM 863 N N . HIS A 1 109 ? 5.662 -6.216 18.653 1.00 86.81 109 HIS A N 1
ATOM 864 C CA . HIS A 1 109 ? 6.834 -7.088 18.540 1.00 86.81 109 HIS A CA 1
ATOM 865 C C . HIS A 1 109 ? 8.122 -6.320 18.229 1.00 86.81 109 HIS A C 1
ATOM 867 O O . HIS A 1 109 ? 9.178 -6.647 18.779 1.00 86.81 109 HIS A O 1
ATOM 873 N N . ARG A 1 110 ? 8.061 -5.287 17.377 1.00 85.81 110 ARG A N 1
ATOM 874 C CA . ARG A 1 110 ? 9.215 -4.413 17.103 1.00 85.81 110 ARG A CA 1
ATOM 875 C C . ARG A 1 110 ? 9.665 -3.692 18.372 1.00 85.81 110 ARG A C 1
ATOM 877 O O . ARG A 1 110 ? 10.850 -3.735 18.685 1.00 85.81 110 ARG A O 1
ATOM 884 N N . LEU A 1 111 ? 8.733 -3.113 19.129 1.00 83.94 111 LEU A N 1
ATOM 885 C CA . LEU A 1 111 ? 9.038 -2.416 20.382 1.00 83.94 111 LEU A CA 1
ATOM 886 C C . LEU A 1 111 ? 9.631 -3.354 21.445 1.00 83.94 111 LEU A C 1
ATOM 888 O O . LEU A 1 111 ? 10.623 -3.009 22.089 1.00 83.94 111 LEU A O 1
ATOM 892 N N . LEU A 1 112 ? 9.086 -4.565 21.590 1.00 80.00 112 LEU A N 1
ATOM 893 C CA . LEU A 1 112 ? 9.619 -5.583 22.502 1.00 80.00 112 LEU A CA 1
ATOM 894 C C . LEU A 1 112 ? 11.047 -6.000 22.119 1.00 80.00 112 LEU A C 1
ATOM 896 O O . LEU A 1 112 ? 11.916 -6.072 22.988 1.00 80.00 112 LEU A O 1
ATOM 900 N N . ARG A 1 113 ? 11.331 -6.190 20.823 1.00 76.38 113 ARG A N 1
ATOM 901 C CA . ARG A 1 113 ? 12.695 -6.462 20.334 1.00 76.38 113 ARG A CA 1
ATOM 902 C C . ARG A 1 113 ? 13.643 -5.297 20.601 1.00 76.38 113 ARG A C 1
ATOM 904 O O . ARG A 1 113 ? 14.748 -5.526 21.080 1.00 76.38 113 ARG A O 1
ATOM 911 N N . THR A 1 114 ? 13.233 -4.053 20.359 1.00 72.75 114 THR A N 1
ATOM 912 C CA . THR A 1 114 ? 14.093 -2.889 20.638 1.00 72.75 114 THR A CA 1
ATOM 913 C C . THR A 1 114 ? 14.361 -2.701 22.130 1.00 72.75 114 THR A C 1
ATOM 915 O O . THR A 1 114 ? 15.467 -2.323 22.508 1.00 72.75 114 THR A O 1
ATOM 918 N N . ASN A 1 115 ? 13.387 -3.016 22.988 1.00 64.12 115 ASN A N 1
ATOM 919 C CA . ASN A 1 115 ? 13.564 -2.976 24.438 1.00 64.12 115 ASN A CA 1
ATOM 920 C C . ASN A 1 115 ? 14.466 -4.113 24.933 1.00 64.12 115 ASN A C 1
ATOM 922 O O . ASN A 1 115 ? 15.265 -3.895 25.835 1.00 64.12 115 ASN A O 1
ATOM 926 N N . SER A 1 116 ? 14.415 -5.290 24.301 1.00 59.44 116 SER A N 1
ATOM 927 C CA . SER A 1 116 ? 15.358 -6.383 24.567 1.00 59.44 116 SER A CA 1
ATOM 928 C C . SER A 1 116 ? 16.794 -6.034 24.156 1.00 59.44 116 SER A C 1
ATOM 930 O O . SER A 1 116 ? 17.722 -6.386 24.873 1.00 59.44 116 SER A O 1
ATOM 932 N N . VAL A 1 117 ? 16.998 -5.288 23.064 1.00 57.84 117 VAL A N 1
ATOM 933 C CA . VAL A 1 117 ? 18.333 -4.798 22.657 1.00 57.84 117 VAL A CA 1
ATOM 934 C C . VAL A 1 117 ? 18.869 -3.719 23.612 1.00 57.84 117 VAL A C 1
ATOM 936 O O . VAL A 1 117 ? 20.078 -3.597 23.782 1.00 57.84 117 VAL A O 1
ATOM 939 N N . ARG A 1 118 ? 17.983 -2.956 24.266 1.00 59.16 118 ARG A N 1
ATOM 940 C CA . ARG A 1 118 ? 18.332 -1.991 25.326 1.00 59.16 118 ARG A CA 1
ATOM 941 C C . ARG A 1 118 ? 18.370 -2.605 26.728 1.00 59.16 118 ARG A C 1
ATOM 943 O O . ARG A 1 118 ? 18.662 -1.888 27.684 1.00 59.16 118 ARG A O 1
ATOM 950 N N . ALA A 1 119 ? 18.074 -3.896 26.871 1.00 64.06 119 ALA A N 1
ATOM 951 C CA . ALA A 1 119 ? 18.259 -4.582 28.138 1.00 64.06 119 ALA A CA 1
ATOM 952 C C . ALA A 1 119 ? 19.760 -4.601 28.474 1.00 64.06 119 ALA A C 1
ATOM 954 O O . ALA A 1 119 ? 20.586 -4.737 27.564 1.00 64.06 119 ALA A O 1
ATOM 955 N N . PRO A 1 120 ? 20.139 -4.455 29.757 1.00 65.94 120 PRO A N 1
ATOM 956 C CA . PRO A 1 120 ? 21.531 -4.588 30.154 1.00 65.94 120 PRO A CA 1
ATOM 957 C C . PRO A 1 120 ? 22.060 -5.926 29.635 1.00 65.94 120 PRO A C 1
ATOM 959 O O . PRO A 1 120 ? 21.407 -6.961 29.783 1.00 65.94 120 PRO A O 1
ATOM 962 N N . LEU A 1 121 ? 23.219 -5.880 28.971 1.00 73.19 121 LEU A N 1
ATOM 963 C CA . LEU A 1 121 ? 23.910 -7.061 28.457 1.00 73.19 121 LEU A CA 1
ATOM 964 C C . LEU A 1 121 ? 23.894 -8.164 29.524 1.00 73.19 121 LEU A C 1
ATOM 966 O O . LEU A 1 121 ? 24.141 -7.878 30.696 1.00 73.19 121 LEU A O 1
ATOM 970 N N . SER A 1 122 ? 23.628 -9.414 29.126 1.00 77.50 122 SER A N 1
ATOM 971 C CA . SER A 1 122 ? 23.670 -10.548 30.058 1.00 77.50 122 SER A CA 1
ATOM 972 C C . SER A 1 122 ? 24.970 -10.523 30.864 1.00 77.50 122 SER A C 1
ATOM 974 O O . SER A 1 122 ? 26.031 -10.184 30.326 1.00 77.50 122 SER A O 1
ATOM 976 N N . ALA A 1 123 ? 24.910 -10.917 32.139 1.00 79.00 123 ALA A N 1
ATOM 977 C CA . ALA A 1 123 ? 26.074 -10.966 33.022 1.00 79.00 123 ALA A CA 1
ATOM 978 C C . ALA A 1 123 ? 27.255 -11.734 32.389 1.00 79.00 123 ALA A C 1
ATOM 980 O O . ALA A 1 123 ? 28.415 -11.379 32.594 1.00 79.00 123 ALA A O 1
ATOM 981 N N . ALA A 1 124 ? 26.973 -12.743 31.555 1.00 79.94 124 ALA A N 1
ATOM 982 C CA . ALA A 1 124 ? 27.987 -13.466 30.787 1.00 79.94 124 ALA A CA 1
ATOM 983 C C . ALA A 1 124 ? 28.708 -12.569 29.759 1.00 79.94 124 ALA A C 1
ATOM 985 O O . ALA A 1 124 ? 29.939 -12.584 29.668 1.00 79.94 124 ALA A O 1
ATOM 986 N N . THR A 1 125 ? 27.961 -11.746 29.019 1.00 83.12 125 THR A N 1
ATOM 987 C CA . THR A 1 125 ? 28.490 -10.801 28.025 1.00 83.12 125 THR A CA 1
ATOM 988 C C . THR A 1 125 ? 29.244 -9.651 28.692 1.00 83.12 125 THR A C 1
ATOM 990 O O . THR A 1 125 ? 30.333 -9.304 28.236 1.00 83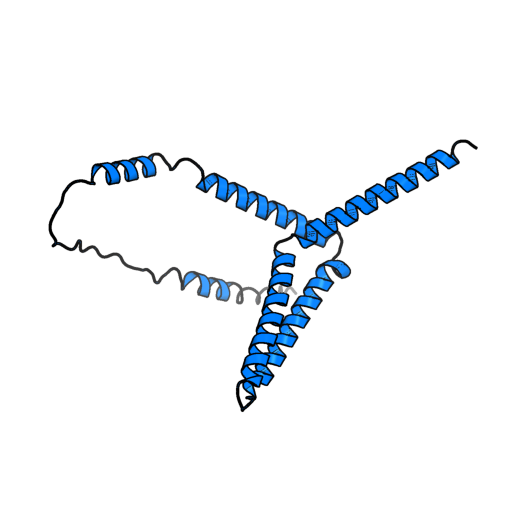.12 125 THR A O 1
ATOM 993 N N . GLN A 1 126 ? 28.737 -9.117 29.811 1.00 81.88 126 GLN A N 1
ATOM 994 C CA . GLN A 1 126 ? 29.439 -8.094 30.600 1.00 81.88 126 GLN A CA 1
ATOM 995 C C . GLN A 1 126 ? 30.788 -8.607 31.119 1.00 81.88 126 GLN A C 1
ATOM 997 O O . GLN A 1 126 ? 31.806 -7.947 30.930 1.00 81.88 126 GLN A O 1
ATOM 1002 N N . ARG A 1 127 ? 30.834 -9.827 31.672 1.00 81.56 127 ARG A N 1
ATOM 1003 C CA . ARG A 1 127 ? 32.088 -10.472 32.107 1.00 81.56 127 ARG A CA 1
ATOM 1004 C C . ARG A 1 127 ? 33.050 -10.727 30.943 1.00 81.56 127 ARG A C 1
ATOM 1006 O O . ARG A 1 127 ? 34.267 -10.646 31.109 1.00 81.56 127 ARG A O 1
ATOM 1013 N N . SER A 1 128 ? 32.533 -11.029 29.751 1.00 82.19 128 SER A N 1
ATOM 1014 C CA . SER A 1 128 ? 33.365 -11.201 28.557 1.00 82.19 128 SER A CA 1
ATOM 1015 C C . SER A 1 128 ? 33.966 -9.881 28.061 1.00 82.19 128 SER A C 1
ATOM 1017 O O . SER A 1 128 ? 35.133 -9.865 27.670 1.00 82.19 128 SER A O 1
ATOM 1019 N N . LEU A 1 129 ? 33.209 -8.779 28.100 1.00 82.56 129 LEU A N 1
ATOM 1020 C CA . LEU A 1 129 ? 33.715 -7.439 27.781 1.00 82.56 129 LEU A CA 1
ATOM 1021 C C . LEU A 1 129 ? 34.719 -6.950 28.827 1.00 82.56 129 LEU A C 1
ATOM 1023 O O . LEU A 1 129 ? 35.766 -6.429 28.455 1.00 82.56 129 LEU A O 1
ATOM 1027 N N . GLN A 1 130 ? 34.453 -7.192 30.113 1.00 80.88 130 GLN A N 1
ATOM 1028 C CA . GLN A 1 130 ? 35.367 -6.847 31.201 1.00 80.88 130 GLN A CA 1
ATOM 1029 C C . GLN A 1 130 ? 36.719 -7.554 31.043 1.00 80.88 130 GLN A C 1
ATOM 1031 O O . GLN A 1 130 ? 37.753 -6.909 31.176 1.00 80.88 130 GLN A O 1
ATOM 1036 N N . ARG A 1 131 ? 36.722 -8.840 30.650 1.00 78.62 131 ARG A N 1
ATOM 1037 C CA . ARG A 1 131 ? 37.959 -9.570 30.319 1.00 78.62 131 ARG A CA 1
ATOM 1038 C C . ARG A 1 131 ? 38.703 -8.984 29.119 1.00 78.62 131 ARG A C 1
ATOM 1040 O O . ARG A 1 131 ? 39.927 -8.939 29.146 1.00 78.62 131 ARG A O 1
ATOM 1047 N N . LYS A 1 132 ? 37.992 -8.532 28.077 1.00 76.00 132 LYS A N 1
ATOM 1048 C CA . LYS A 1 132 ? 38.617 -7.872 26.915 1.00 76.00 132 LYS A CA 1
ATOM 1049 C C . LYS A 1 132 ? 39.242 -6.527 27.285 1.00 76.00 132 LYS A C 1
ATOM 1051 O O . LYS A 1 132 ? 40.347 -6.242 26.844 1.00 76.00 132 LYS A O 1
ATOM 1056 N N . LEU A 1 133 ? 38.569 -5.736 28.119 1.00 73.81 133 LEU A N 1
ATOM 1057 C CA . LEU A 1 133 ? 39.085 -4.458 28.618 1.00 73.81 133 LEU A CA 1
ATOM 1058 C C . LEU A 1 133 ? 40.304 -4.658 29.530 1.00 73.81 133 LEU A C 1
ATOM 1060 O O . LEU A 1 133 ? 41.288 -3.942 29.388 1.00 73.81 133 LEU A O 1
ATOM 1064 N N . SER A 1 134 ? 40.296 -5.680 30.394 1.00 66.38 134 SER A N 1
ATOM 1065 C CA . SER A 1 134 ? 41.451 -6.012 31.242 1.00 66.38 134 SER A CA 1
ATOM 1066 C C . SER A 1 134 ? 42.618 -6.660 30.487 1.00 66.38 134 SER A C 1
ATOM 1068 O O . SER A 1 134 ? 43.708 -6.764 31.036 1.00 66.38 134 SER A O 1
ATOM 1070 N N . GLN A 1 135 ? 42.414 -7.118 29.247 1.00 62.00 135 GLN A N 1
ATOM 1071 C CA . GLN A 1 135 ? 43.481 -7.655 28.390 1.00 62.00 135 GLN A CA 1
ATOM 1072 C C . GLN A 1 135 ? 44.105 -6.600 27.456 1.00 62.00 135 GLN A C 1
ATOM 1074 O O . GLN A 1 135 ? 44.999 -6.921 26.675 1.00 62.00 135 GLN A O 1
ATOM 1079 N N . GLY A 1 136 ? 43.691 -5.334 27.552 1.00 57.25 136 GLY A N 1
ATOM 1080 C CA . GLY A 1 136 ? 44.235 -4.227 26.768 1.00 57.25 136 GLY A CA 1
ATOM 1081 C C . GLY A 1 136 ? 45.408 -3.508 27.435 1.00 57.25 136 GLY A C 1
ATOM 1082 O O . GLY A 1 136 ? 45.257 -2.352 27.811 1.00 57.25 136 GLY A O 1
ATOM 1083 N N . SER A 1 137 ? 46.565 -4.163 27.595 1.00 51.44 137 SER A N 1
ATOM 1084 C CA . SER A 1 137 ? 47.896 -3.505 27.654 1.00 51.44 137 SER A CA 1
ATOM 1085 C C . SER A 1 137 ? 49.032 -4.537 27.625 1.00 51.44 137 SER A C 1
ATOM 1087 O O . SER A 1 137 ? 49.717 -4.792 28.612 1.00 51.44 137 SER A O 1
ATOM 1089 N N . ARG A 1 138 ? 49.265 -5.141 26.457 1.00 49.66 138 ARG A N 1
ATOM 1090 C CA . ARG A 1 138 ? 50.568 -5.726 26.112 1.00 49.66 138 ARG A CA 1
ATOM 1091 C C . ARG A 1 138 ? 50.884 -5.389 24.654 1.00 49.66 138 ARG A C 1
ATOM 1093 O O . ARG A 1 138 ? 50.141 -5.841 23.784 1.00 49.66 138 ARG A O 1
ATOM 1100 N N . PRO A 1 139 ? 51.947 -4.622 24.359 1.00 48.97 139 PRO A N 1
ATOM 1101 C CA . PRO A 1 139 ? 52.449 -4.529 23.002 1.00 48.97 139 PRO A CA 1
ATOM 1102 C C . PRO A 1 139 ? 53.200 -5.834 22.741 1.00 48.97 139 PRO A C 1
ATOM 1104 O O . PRO A 1 139 ? 54.308 -6.024 23.232 1.00 48.97 139 PRO A O 1
ATOM 1107 N N . HIS A 1 140 ? 52.576 -6.773 22.037 1.00 42.94 140 HIS A N 1
ATOM 1108 C CA . HIS A 1 140 ? 53.302 -7.908 21.483 1.00 42.94 140 HIS A CA 1
ATOM 1109 C C . HIS A 1 140 ? 53.337 -7.766 19.969 1.00 42.94 140 HIS A C 1
ATOM 1111 O O . HIS A 1 140 ? 52.314 -7.723 19.289 1.00 42.94 140 HIS A O 1
ATOM 1117 N N . SER A 1 141 ? 54.571 -7.624 19.506 1.00 40.88 141 SER A N 1
ATOM 1118 C CA . SER A 1 141 ? 55.044 -7.757 18.144 1.00 40.88 141 SER A CA 1
ATOM 1119 C C . SER A 1 141 ? 54.388 -8.918 17.394 1.00 40.88 141 SER A C 1
ATOM 1121 O O . SER A 1 141 ? 54.012 -9.939 17.964 1.00 40.88 141 SER A O 1
ATOM 1123 N N . ALA A 1 142 ? 54.276 -8.700 16.085 1.00 47.84 142 ALA A N 1
ATOM 1124 C CA . ALA A 1 142 ? 53.775 -9.607 15.066 1.00 47.84 142 ALA A CA 1
ATOM 1125 C C . ALA A 1 142 ? 54.350 -11.037 15.129 1.00 47.84 142 ALA A C 1
ATOM 1127 O O . ALA A 1 142 ? 55.428 -11.266 15.674 1.00 47.84 142 ALA A O 1
ATOM 1128 N N . SER A 1 143 ? 53.644 -11.949 14.441 1.00 49.72 143 SER A N 1
ATOM 1129 C CA . SER A 1 143 ? 53.705 -13.426 14.475 1.00 49.72 143 SER A CA 1
ATOM 1130 C C . SER A 1 143 ? 53.075 -13.953 15.771 1.00 49.72 143 SER A C 1
ATOM 1132 O O . SER A 1 143 ? 53.415 -13.494 16.846 1.00 49.72 143 SER A O 1
ATOM 1134 N N . TYR A 1 144 ? 52.009 -14.759 15.781 1.00 41.03 144 TYR A N 1
ATOM 1135 C CA . TYR A 1 144 ? 51.782 -16.028 15.092 1.00 41.03 144 TYR A CA 1
ATOM 1136 C C . TYR A 1 144 ? 50.267 -16.231 14.867 1.00 41.03 144 TYR A C 1
ATOM 1138 O O . TYR A 1 144 ? 49.443 -15.859 15.703 1.00 41.03 144 TYR A O 1
ATOM 1146 N N . LEU A 1 145 ? 49.898 -16.823 13.731 1.00 45.47 145 LEU A N 1
ATOM 1147 C CA . LEU A 1 145 ? 48.524 -17.195 13.374 1.00 45.47 145 LEU A CA 1
ATOM 1148 C C . LEU A 1 145 ? 47.925 -18.210 14.370 1.00 45.47 145 LEU A C 1
ATOM 1150 O O . LEU A 1 145 ? 48.562 -19.235 14.621 1.00 45.47 145 LEU A O 1
ATOM 1154 N N . PRO A 1 146 ? 46.668 -18.048 14.824 1.00 44.75 146 PRO A N 1
ATOM 1155 C CA . PRO A 1 146 ? 45.889 -19.162 15.338 1.00 44.75 146 PRO A CA 1
ATOM 1156 C C . PRO A 1 146 ? 45.227 -19.887 14.161 1.00 44.75 146 PRO A C 1
ATOM 1158 O O . PRO A 1 146 ? 44.257 -19.417 13.565 1.00 44.75 146 PRO A O 1
ATOM 1161 N N . SER A 1 147 ? 45.771 -21.054 13.826 1.00 51.72 147 SER A N 1
ATOM 1162 C CA . SER A 1 147 ? 45.080 -22.066 13.034 1.00 51.72 147 SER A CA 1
ATOM 1163 C C . SER A 1 147 ? 44.019 -22.746 13.900 1.00 51.72 147 SER A C 1
ATOM 1165 O O . SER A 1 147 ? 44.359 -23.465 14.836 1.00 51.72 147 SER A O 1
ATOM 1167 N N . CYS A 1 148 ? 42.742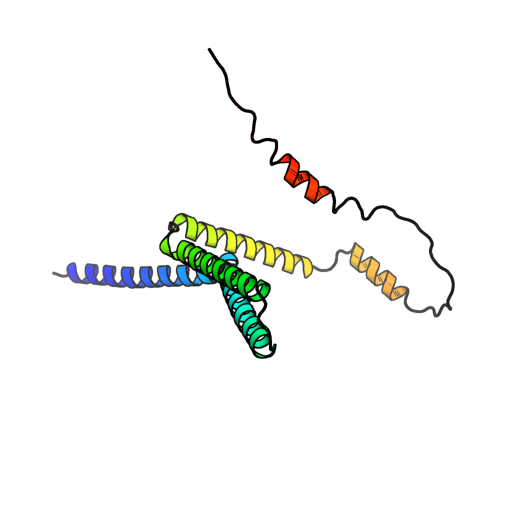 -22.562 13.562 1.00 33.16 148 CYS A N 1
ATOM 1168 C CA . CYS A 1 148 ? 41.699 -23.554 13.831 1.00 33.16 148 CYS A CA 1
ATOM 1169 C C . CYS A 1 148 ? 40.478 -23.369 12.911 1.00 33.16 148 CYS A C 1
ATOM 1171 O O . CYS A 1 148 ? 39.556 -22.597 13.154 1.00 33.16 148 CYS A O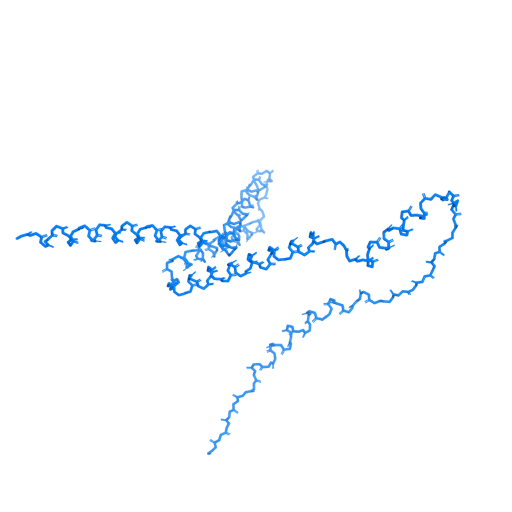 1
ATOM 1173 N N . ARG A 1 149 ? 40.519 -24.133 11.814 1.00 45.25 149 ARG A N 1
ATOM 1174 C CA . ARG A 1 149 ? 39.451 -24.987 11.264 1.00 45.25 149 ARG A CA 1
ATOM 1175 C C . ARG A 1 149 ? 38.091 -24.928 11.996 1.00 45.25 149 ARG A C 1
ATOM 1177 O O . ARG A 1 149 ? 37.964 -25.447 13.098 1.00 45.25 149 ARG A O 1
ATOM 1184 N N . SER A 1 150 ? 37.056 -24.439 11.308 1.00 40.31 150 SER A N 1
ATOM 1185 C CA . SER A 1 150 ? 35.684 -24.977 11.394 1.00 40.31 150 SER A CA 1
ATOM 1186 C C . SER A 1 150 ? 34.872 -24.501 10.179 1.00 40.31 150 SER A C 1
ATOM 1188 O O . SER A 1 150 ? 34.551 -23.326 10.048 1.00 40.31 150 SER A O 1
ATOM 1190 N N . SER A 1 151 ? 34.831 -25.281 9.098 1.00 41.44 151 SER A N 1
ATOM 1191 C CA . SER A 1 151 ? 33.703 -26.143 8.702 1.00 41.44 151 SER A CA 1
ATOM 1192 C C . SER A 1 151 ? 32.309 -25.487 8.688 1.00 41.44 151 SER A C 1
ATOM 1194 O O . SER A 1 151 ? 31.650 -25.330 9.706 1.00 41.44 151 SER A O 1
ATOM 1196 N N . ASN A 1 152 ? 31.832 -25.306 7.449 1.00 46.06 152 ASN A N 1
ATOM 1197 C CA . ASN A 1 152 ? 30.441 -25.416 6.997 1.00 46.06 152 ASN A CA 1
ATOM 1198 C C . ASN A 1 152 ? 29.487 -24.206 7.059 1.00 46.06 152 ASN A C 1
ATOM 1200 O O . ASN A 1 152 ? 28.320 -24.327 7.421 1.00 46.06 152 ASN A O 1
ATOM 1204 N N . SER A 1 153 ? 29.907 -23.083 6.468 1.00 42.69 153 SER A N 1
ATOM 1205 C CA . SER A 1 153 ? 28.985 -22.064 5.924 1.00 42.69 153 SER A CA 1
ATOM 1206 C C . SER A 1 153 ? 28.479 -22.440 4.513 1.00 42.69 153 SER A C 1
ATOM 1208 O O . SER A 1 153 ? 28.684 -21.725 3.536 1.00 42.69 153 SER A O 1
ATOM 1210 N N . ARG A 1 154 ? 27.883 -23.633 4.367 1.00 42.16 154 ARG A N 1
ATOM 1211 C CA . ARG A 1 154 ? 27.203 -24.067 3.121 1.00 42.16 154 ARG A CA 1
ATOM 1212 C C . ARG A 1 154 ? 25.831 -24.716 3.339 1.00 42.16 154 ARG A C 1
ATOM 1214 O O . ARG A 1 154 ? 25.120 -24.937 2.364 1.00 42.16 154 ARG A O 1
ATOM 1221 N N . ASN A 1 155 ? 25.418 -24.953 4.588 1.00 50.12 155 ASN A N 1
ATOM 1222 C CA . ASN A 1 155 ? 24.153 -25.642 4.880 1.00 50.12 155 ASN A CA 1
ATOM 1223 C C . ASN A 1 155 ? 22.950 -24.724 5.152 1.00 50.12 155 ASN A C 1
ATOM 1225 O O . ASN A 1 155 ? 21.824 -25.194 5.056 1.00 50.12 155 ASN A O 1
ATOM 1229 N N . TYR A 1 156 ? 23.133 -23.422 5.393 1.00 43.16 156 TYR A N 1
ATOM 1230 C CA . TYR A 1 156 ? 21.989 -22.529 5.646 1.00 43.16 156 TYR A CA 1
ATOM 1231 C C . TYR A 1 156 ? 21.301 -22.009 4.375 1.00 43.16 156 TYR A C 1
ATOM 1233 O O . TYR A 1 156 ? 20.107 -21.730 4.401 1.00 43.16 156 TYR A O 1
ATOM 1241 N N . VAL A 1 157 ? 22.007 -21.957 3.241 1.00 48.03 157 VAL A N 1
ATOM 1242 C CA . VAL A 1 157 ? 21.426 -21.485 1.967 1.00 48.03 157 VAL A CA 1
ATOM 1243 C C . VAL A 1 157 ? 20.653 -22.597 1.242 1.00 48.03 157 VAL A C 1
ATOM 1245 O O . VAL A 1 157 ? 19.705 -22.316 0.515 1.00 48.03 157 VAL A O 1
ATOM 1248 N N . LYS A 1 158 ? 20.974 -23.878 1.484 1.00 44.72 158 LYS A N 1
ATOM 1249 C CA . LYS A 1 158 ? 20.203 -25.002 0.918 1.00 44.72 158 LYS A CA 1
ATOM 1250 C C . LYS A 1 158 ? 18.911 -25.313 1.684 1.00 44.72 158 LYS A C 1
ATOM 1252 O O . LYS A 1 158 ? 17.990 -25.842 1.074 1.00 44.72 158 LYS A O 1
ATOM 1257 N N . ALA A 1 159 ? 18.812 -24.946 2.966 1.00 46.91 159 ALA A N 1
ATOM 1258 C CA . ALA A 1 159 ? 17.619 -25.204 3.779 1.00 46.91 159 ALA A CA 1
ATOM 1259 C C . ALA A 1 159 ? 16.382 -24.422 3.291 1.00 46.91 159 ALA A C 1
ATOM 1261 O O . ALA A 1 159 ? 15.291 -24.977 3.240 1.00 46.91 159 ALA A O 1
ATOM 1262 N N . TRP A 1 160 ? 16.557 -23.180 2.828 1.00 39.38 160 TRP A N 1
ATOM 1263 C CA . TRP A 1 160 ? 15.448 -22.375 2.295 1.00 39.38 160 TRP A CA 1
ATOM 1264 C C . TRP A 1 160 ? 14.978 -22.828 0.907 1.00 39.38 160 TRP A C 1
ATOM 1266 O O . TRP A 1 160 ? 13.791 -22.790 0.610 1.00 39.38 160 TRP A O 1
ATOM 1276 N N . VAL A 1 161 ? 15.884 -23.340 0.068 1.00 49.16 161 VAL A N 1
ATOM 1277 C CA . VAL A 1 161 ? 15.547 -23.789 -1.298 1.00 49.16 161 VAL A CA 1
ATOM 1278 C C . VAL A 1 161 ? 14.833 -25.154 -1.311 1.00 49.16 161 VAL A C 1
ATOM 1280 O O . VAL A 1 161 ? 14.189 -25.509 -2.300 1.00 49.16 161 VAL A O 1
ATOM 1283 N N . GLN A 1 162 ? 14.916 -25.933 -0.226 1.00 44.75 162 GLN A N 1
ATOM 1284 C CA . GLN A 1 162 ? 14.340 -27.282 -0.145 1.00 44.75 162 GLN A CA 1
ATOM 1285 C C . GLN A 1 162 ? 12.954 -27.326 0.527 1.00 44.75 162 GLN A C 1
ATOM 1287 O O . GLN A 1 162 ? 12.162 -28.208 0.194 1.00 44.75 162 GLN A O 1
ATOM 1292 N N . GLU A 1 163 ? 12.625 -26.356 1.387 1.00 46.50 163 GLU A N 1
ATOM 1293 C CA . GLU A 1 163 ? 11.291 -26.211 2.001 1.00 46.50 163 GLU A CA 1
ATOM 1294 C C . GLU A 1 163 ? 10.234 -25.774 0.960 1.00 46.50 163 GLU A C 1
ATOM 1296 O O . GLU A 1 163 ? 9.132 -26.318 0.920 1.00 46.50 163 GLU A O 1
ATOM 1301 N N . GLU A 1 164 ? 10.608 -24.903 0.014 1.00 46.28 164 GLU A N 1
ATOM 1302 C CA . GLU A 1 164 ? 9.733 -24.405 -1.067 1.00 46.28 164 GLU A CA 1
ATOM 1303 C C . GLU A 1 164 ? 9.310 -25.506 -2.067 1.00 46.28 164 GLU A C 1
ATOM 1305 O O . GLU A 1 164 ? 8.242 -25.450 -2.679 1.00 46.28 164 GLU A O 1
ATOM 1310 N N . LYS A 1 165 ? 10.144 -26.543 -2.248 1.00 45.66 165 LYS A N 1
ATOM 1311 C CA . LYS A 1 165 ? 9.830 -27.681 -3.133 1.00 45.66 165 LYS A CA 1
ATOM 1312 C C . LYS A 1 165 ? 8.998 -28.765 -2.446 1.00 45.66 165 LYS A C 1
ATOM 1314 O O . LYS A 1 165 ? 8.328 -29.514 -3.148 1.00 45.66 165 LYS A O 1
ATOM 1319 N N . ARG A 1 166 ? 9.003 -28.844 -1.109 1.00 44.66 166 ARG A N 1
ATOM 1320 C CA . ARG A 1 166 ? 8.231 -29.842 -0.345 1.00 44.66 166 ARG A CA 1
ATOM 1321 C C . ARG A 1 166 ? 6.759 -29.438 -0.179 1.00 44.66 166 ARG A C 1
ATOM 1323 O O . ARG A 1 166 ? 5.893 -30.306 -0.126 1.00 44.66 166 ARG A O 1
ATOM 1330 N N . THR A 1 167 ? 6.454 -28.140 -0.173 1.00 50.81 167 THR A N 1
ATOM 1331 C CA . THR A 1 167 ? 5.075 -27.620 -0.078 1.00 50.81 167 THR A CA 1
ATOM 1332 C C . THR A 1 167 ? 4.326 -27.616 -1.412 1.00 50.81 167 THR A C 1
ATOM 1334 O O . THR A 1 167 ? 3.100 -27.680 -1.417 1.00 50.81 167 THR A O 1
ATOM 1337 N N . ARG A 1 168 ? 5.031 -27.620 -2.552 1.00 45.94 168 ARG A N 1
ATOM 1338 C CA . ARG A 1 168 ? 4.411 -27.716 -3.888 1.00 45.94 168 ARG A CA 1
ATOM 1339 C C . ARG A 1 168 ? 4.076 -29.140 -4.335 1.00 45.94 168 ARG A C 1
ATOM 1341 O O . ARG A 1 168 ? 3.252 -29.296 -5.227 1.00 45.94 168 ARG A O 1
ATOM 1348 N N . THR A 1 169 ? 4.672 -30.171 -3.733 1.00 49.31 169 THR A N 1
ATOM 1349 C CA . THR A 1 169 ? 4.420 -31.576 -4.115 1.00 49.31 169 THR A CA 1
ATOM 1350 C C . THR A 1 169 ? 3.415 -32.300 -3.218 1.00 49.31 169 THR A C 1
ATOM 1352 O O . THR A 1 169 ? 3.082 -33.441 -3.505 1.00 49.31 169 THR A O 1
ATOM 1355 N N . ASN A 1 170 ? 2.906 -31.660 -2.158 1.00 50.94 170 ASN A N 1
ATOM 1356 C CA . ASN A 1 170 ? 1.942 -32.264 -1.225 1.00 50.94 170 ASN A CA 1
ATOM 1357 C C . ASN A 1 170 ? 0.479 -31.826 -1.444 1.00 50.94 170 ASN A C 1
ATOM 1359 O O . ASN A 1 170 ? -0.383 -32.175 -0.644 1.00 50.94 170 ASN A O 1
ATOM 1363 N N . SER A 1 171 ? 0.170 -31.098 -2.524 1.00 49.41 171 SER A N 1
ATOM 1364 C CA . SER A 1 171 ? -1.202 -30.688 -2.880 1.00 49.41 171 SER A CA 1
ATOM 1365 C C . SER A 1 171 ? -1.843 -31.512 -4.009 1.00 49.41 171 SER A C 1
ATOM 1367 O O . SER A 1 171 ? -2.908 -31.153 -4.502 1.00 49.41 171 SER A O 1
ATOM 1369 N N . LEU A 1 172 ? -1.245 -32.642 -4.396 1.00 51.25 172 LEU A N 1
ATOM 1370 C CA . LEU A 1 172 ? -1.810 -33.602 -5.351 1.00 51.25 172 LEU A CA 1
ATOM 1371 C C . LEU A 1 172 ? -1.731 -35.011 -4.755 1.00 51.25 172 LEU A C 1
ATOM 1373 O O . LEU A 1 172 ? -0.819 -35.759 -5.076 1.00 51.25 172 LEU A O 1
ATOM 1377 N N . CYS A 1 173 ? -2.642 -35.320 -3.826 1.00 51.84 173 CYS A N 1
ATOM 1378 C CA . CYS A 1 173 ? -3.152 -36.666 -3.518 1.00 51.84 173 CYS A CA 1
ATOM 1379 C C . CYS A 1 173 ? -4.076 -36.596 -2.295 1.00 51.84 173 CYS A C 1
ATOM 1381 O O . CYS A 1 173 ? -3.642 -36.711 -1.153 1.00 51.84 173 CYS A O 1
ATOM 1383 N N . SER A 1 174 ? -5.369 -36.398 -2.541 1.00 45.00 174 SER A N 1
ATOM 1384 C CA . SER A 1 174 ? -6.462 -36.780 -1.637 1.00 45.00 174 SER A CA 1
ATOM 1385 C C . SER A 1 174 ? -7.747 -36.833 -2.457 1.00 45.00 174 SER A C 1
ATOM 1387 O O . SER A 1 174 ? -8.552 -35.909 -2.450 1.00 45.00 174 SER A O 1
ATOM 1389 N N . ALA A 1 175 ? -7.896 -37.912 -3.223 1.00 54.97 175 ALA A N 1
ATOM 1390 C CA . ALA A 1 175 ? -9.187 -38.343 -3.735 1.00 54.97 175 ALA A CA 1
ATOM 1391 C C . ALA A 1 175 ? -9.645 -39.519 -2.861 1.00 54.97 175 ALA A C 1
ATOM 1393 O O . ALA A 1 175 ? -8.949 -40.535 -2.835 1.00 54.97 175 ALA A O 1
ATOM 1394 N N . PRO A 1 176 ? -10.769 -39.426 -2.135 1.00 48.31 176 PRO A N 1
ATOM 1395 C CA . PRO A 1 176 ? -11.414 -40.609 -1.603 1.00 48.31 176 PRO A CA 1
ATOM 1396 C C . PRO A 1 176 ? -12.289 -41.214 -2.703 1.00 48.31 176 PRO A C 1
ATOM 1398 O O . PRO A 1 176 ? -13.340 -40.682 -3.053 1.00 48.31 176 PRO A O 1
ATOM 1401 N N . GLY A 1 177 ? -11.824 -42.329 -3.263 1.00 46.06 177 GLY A N 1
ATOM 1402 C CA . GLY A 1 177 ? -12.705 -43.305 -3.887 1.00 46.06 177 GLY A CA 1
ATOM 1403 C C . GLY A 1 177 ? -13.406 -44.106 -2.793 1.00 46.06 177 GLY A C 1
ATOM 1404 O O . GLY A 1 177 ? -12.749 -44.632 -1.895 1.00 46.06 177 GLY A O 1
ATOM 1405 N N . GLY A 1 178 ? -14.726 -44.192 -2.876 1.00 46.34 178 GLY A N 1
ATOM 1406 C CA . GLY A 1 178 ? -15.548 -45.098 -2.087 1.00 46.34 178 GLY A CA 1
ATOM 1407 C C . GLY A 1 178 ? -16.792 -45.430 -2.897 1.00 46.34 178 GLY A C 1
ATOM 1408 O O . GLY A 1 178 ? -17.576 -44.530 -3.190 1.00 46.34 178 GLY A O 1
ATOM 1409 N N . PHE A 1 179 ? -16.870 -46.692 -3.321 1.00 44.22 179 PHE A N 1
ATOM 1410 C CA . PHE A 1 179 ? -18.071 -47.350 -3.833 1.00 44.22 179 PHE A CA 1
ATOM 1411 C C . PHE A 1 179 ? -19.183 -47.368 -2.780 1.00 44.22 179 PHE A C 1
ATOM 1413 O O . PHE A 1 179 ? -18.839 -47.430 -1.576 1.00 44.22 179 PHE A O 1
#

InterPro domains:
  IPR033207 Centriolar coiled-coil protein of 110kDa [PTHR13594] (16-169)

pLDDT: mean 77.53, std 20.51, range [33.16, 97.81]

Secondary structure (DSSP, 8-state):
-THHHHHHHHHHHHHHHHHHHHHHHHHHHHTSHHHHHHHHHHHHHHHHHHHHHHHHHHSS---HHHHHHHHHHHHHHHHHHHHHHIIIIIS-HHHHHHHHHHHHHHHHHHHHHHHHHTS---HHHHHHHHHHHHT------S----------TTSHHHHHHHHHHHHHSSSS-------

Organism: Timema poppense (NCBI:txid170557)